Protein AF-A0A3D4PHD8-F1 (afdb_monomer_lite)

Foldseek 3Di:
DDDDDFDDDDPPPCSLVVVLVVLLVCVVVVHQDAAADAEFEAWDADPVRDTDGPSLVSRCVSNVVPDPSCRRYVYYYNHDDD

Structure (mmCIF, N/CA/C/O backbone):
data_AF-A0A3D4PHD8-F1
#
_entry.id   AF-A0A3D4PHD8-F1
#
loop_
_atom_site.group_PDB
_atom_site.id
_atom_site.type_symbol
_atom_site.label_atom_id
_atom_site.label_alt_id
_atom_site.label_comp_id
_atom_site.label_asym_id
_atom_site.label_entity_id
_atom_site.label_seq_id
_atom_site.pdbx_PDB_ins_code
_atom_site.Cartn_x
_atom_site.Cartn_y
_atom_site.Cartn_z
_atom_site.occupancy
_atom_site.B_iso_or_equiv
_atom_site.auth_seq_id
_atom_site.auth_comp_id
_atom_site.auth_asym_id
_atom_site.auth_atom_id
_atom_site.pdbx_PDB_model_num
ATOM 1 N N . MET A 1 1 ? -3.512 -8.450 19.464 1.00 65.56 1 MET A N 1
ATOM 2 C CA . MET A 1 1 ? -3.699 -7.736 18.181 1.00 65.56 1 MET A CA 1
ATOM 3 C C . MET A 1 1 ? -4.663 -8.554 17.331 1.00 65.56 1 MET A C 1
ATOM 5 O O . MET A 1 1 ? -4.533 -9.772 17.339 1.00 65.56 1 MET A O 1
ATOM 9 N N . ARG A 1 2 ? -5.660 -7.933 16.691 1.00 89.38 2 ARG A N 1
ATOM 10 C CA . ARG A 1 2 ? -6.557 -8.609 15.734 1.00 89.38 2 ARG A CA 1
ATOM 11 C C . ARG A 1 2 ? -6.067 -8.276 14.328 1.00 89.38 2 ARG A C 1
ATOM 13 O O . ARG A 1 2 ? -5.706 -7.129 14.097 1.00 89.38 2 ARG A O 1
ATOM 20 N N . GLY A 1 3 ? -6.028 -9.256 13.433 1.00 94.25 3 GLY A N 1
ATOM 21 C CA . GLY A 1 3 ? -5.531 -9.073 12.071 1.00 94.25 3 GLY A CA 1
ATOM 22 C C . GLY A 1 3 ? -6.364 -9.859 11.071 1.00 94.25 3 GLY A C 1
ATOM 23 O O . GLY A 1 3 ? -6.887 -10.923 11.401 1.00 94.25 3 GLY A O 1
ATOM 24 N N . LEU A 1 4 ? -6.482 -9.316 9.862 1.00 96.50 4 LEU A N 1
ATOM 25 C CA . LEU A 1 4 ? -7.073 -9.982 8.708 1.00 96.50 4 LEU A CA 1
ATOM 26 C C . LEU A 1 4 ? -5.959 -10.239 7.699 1.00 96.50 4 LEU A C 1
ATOM 28 O O . LEU A 1 4 ? -5.205 -9.327 7.367 1.00 96.50 4 LEU A O 1
ATOM 32 N N . PHE A 1 5 ? -5.852 -11.477 7.226 1.00 97.19 5 PHE A N 1
ATOM 33 C CA . PHE A 1 5 ? -4.911 -11.842 6.175 1.00 97.19 5 PHE A CA 1
ATOM 34 C C . PHE A 1 5 ? -5.684 -12.089 4.884 1.00 97.19 5 PHE A C 1
ATOM 36 O O . PHE A 1 5 ? -6.466 -13.035 4.796 1.00 97.19 5 PHE A O 1
ATOM 43 N N . VAL A 1 6 ? -5.481 -11.219 3.895 1.00 97.12 6 VAL A N 1
ATOM 44 C CA . VAL A 1 6 ? -6.131 -11.321 2.587 1.00 97.12 6 VAL A CA 1
ATOM 45 C C . VAL A 1 6 ? -5.178 -12.023 1.625 1.00 97.12 6 VAL A C 1
ATOM 47 O O . VAL A 1 6 ? -4.111 -11.509 1.298 1.00 97.12 6 VAL A O 1
ATOM 50 N N . THR A 1 7 ? -5.578 -13.207 1.168 1.00 96.56 7 THR A N 1
ATOM 51 C CA . THR A 1 7 ? -4.883 -13.977 0.131 1.00 96.56 7 THR A CA 1
ATOM 52 C C . THR A 1 7 ? -5.735 -14.040 -1.137 1.00 96.56 7 THR A C 1
ATOM 54 O O . THR A 1 7 ? -6.916 -13.703 -1.119 1.00 96.56 7 THR A O 1
ATOM 57 N N . GLY A 1 8 ? -5.148 -14.459 -2.252 1.00 94.44 8 GLY A N 1
ATOM 58 C CA . GLY A 1 8 ? -5.859 -14.650 -3.512 1.00 94.44 8 GLY A CA 1
ATOM 59 C C . GLY A 1 8 ? -5.102 -15.606 -4.418 1.00 94.44 8 GLY A C 1
ATOM 60 O O . GLY A 1 8 ? -3.912 -15.840 -4.224 1.00 94.44 8 GLY A O 1
ATOM 61 N N . THR A 1 9 ? -5.815 -16.175 -5.382 1.00 94.69 9 THR A N 1
ATOM 62 C CA . THR A 1 9 ? -5.314 -17.257 -6.238 1.00 94.69 9 THR A CA 1
ATOM 63 C C . THR A 1 9 ? -4.325 -16.793 -7.300 1.00 94.69 9 THR A C 1
ATOM 65 O O . THR A 1 9 ? -3.547 -17.608 -7.775 1.00 94.69 9 THR A O 1
ATOM 68 N N . ASP A 1 10 ? -4.358 -15.512 -7.668 1.00 91.81 10 ASP A N 1
ATOM 69 C CA . ASP A 1 10 ? -3.517 -14.949 -8.726 1.00 91.81 10 ASP A CA 1
ATOM 70 C C . ASP A 1 10 ? -3.162 -13.479 -8.429 1.00 91.81 10 ASP A C 1
ATOM 72 O O . ASP A 1 10 ? -3.617 -12.900 -7.428 1.00 91.81 10 ASP A O 1
ATOM 76 N N . THR A 1 11 ? -2.340 -12.860 -9.271 1.00 89.12 11 THR A N 1
ATOM 77 C CA . THR A 1 11 ? -2.148 -11.405 -9.347 1.00 89.12 11 THR A CA 1
ATOM 78 C C . THR A 1 11 ? -3.396 -10.739 -9.941 1.00 89.12 11 THR A C 1
ATOM 80 O O . THR A 1 11 ? -4.260 -11.402 -10.500 1.00 89.12 11 THR A O 1
ATOM 83 N N . ASP A 1 12 ? -3.592 -9.444 -9.678 1.00 91.19 12 ASP A N 1
ATOM 84 C CA . ASP A 1 12 ? -4.718 -8.640 -10.196 1.00 91.19 12 ASP A CA 1
ATOM 85 C C . ASP A 1 12 ? -6.159 -9.136 -9.941 1.00 91.19 12 ASP A C 1
ATOM 87 O O . ASP A 1 12 ? -7.120 -8.480 -10.329 1.00 91.19 12 ASP A O 1
ATOM 91 N N . VAL A 1 13 ? -6.355 -10.190 -9.142 1.00 95.81 13 VAL A N 1
ATOM 92 C CA . VAL A 1 13 ? -7.685 -10.684 -8.714 1.00 95.81 13 VAL A CA 1
ATOM 93 C C . VAL A 1 13 ? -8.447 -9.741 -7.767 1.00 95.81 13 VAL A C 1
ATOM 95 O O . VAL A 1 13 ? -9.469 -10.121 -7.205 1.00 95.81 13 VAL A O 1
ATOM 98 N N . GLY A 1 14 ? -7.937 -8.530 -7.521 1.00 96.56 14 GLY A N 1
ATOM 99 C CA . GLY A 1 14 ? -8.599 -7.528 -6.676 1.00 96.56 14 GLY A CA 1
ATOM 100 C C . GLY A 1 14 ? -8.266 -7.582 -5.180 1.00 96.56 14 GLY A C 1
ATOM 101 O O . GLY A 1 14 ? -8.971 -6.972 -4.380 1.00 96.56 14 GLY A O 1
ATOM 102 N N . LYS A 1 15 ? -7.184 -8.261 -4.766 1.00 97.38 15 LYS A N 1
ATOM 103 C CA . LYS A 1 15 ? -6.773 -8.345 -3.342 1.00 97.38 15 LYS A CA 1
ATOM 104 C C . LYS A 1 15 ? -6.625 -6.971 -2.684 1.00 97.38 15 LYS A C 1
ATOM 106 O O . LYS A 1 15 ? -7.129 -6.764 -1.581 1.00 97.38 15 LYS A O 1
ATOM 111 N N . THR A 1 16 ? -5.932 -6.045 -3.348 1.00 97.62 16 THR A N 1
ATOM 112 C CA . THR A 1 16 ? -5.713 -4.694 -2.820 1.00 97.62 16 THR A CA 1
ATOM 113 C C . THR A 1 16 ? -7.029 -3.933 -2.696 1.00 97.62 16 THR A C 1
ATOM 115 O O . THR A 1 16 ? -7.307 -3.398 -1.631 1.00 97.62 16 THR A O 1
ATOM 118 N N . TYR A 1 17 ? -7.882 -3.991 -3.724 1.00 98.38 17 TYR A N 1
ATOM 119 C CA . TYR A 1 17 ? -9.211 -3.378 -3.711 1.00 98.38 17 TYR A CA 1
ATOM 120 C C . TYR A 1 17 ? -10.058 -3.858 -2.523 1.00 98.38 17 TYR A C 1
ATOM 122 O O . TYR A 1 17 ? -10.504 -3.052 -1.713 1.00 98.38 17 TYR A O 1
ATOM 130 N N . VAL A 1 18 ? -10.209 -5.177 -2.353 1.00 98.31 18 VAL A N 1
ATOM 131 C CA . VAL A 1 18 ? -10.987 -5.746 -1.238 1.00 98.31 18 VAL A CA 1
ATOM 132 C C . VAL A 1 18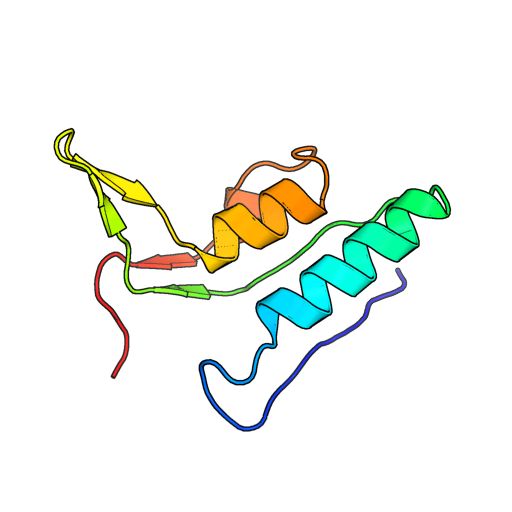 ? -10.389 -5.356 0.116 1.00 98.31 18 VAL A C 1
ATOM 134 O O . VAL A 1 18 ? -11.126 -5.042 1.049 1.00 98.31 18 VAL A O 1
ATOM 137 N N . SER A 1 19 ? -9.057 -5.340 0.230 1.00 98.50 19 SER A N 1
ATOM 138 C CA . SER A 1 19 ? -8.377 -4.929 1.464 1.00 98.50 19 SER A CA 1
ATOM 139 C C . SER A 1 19 ? -8.674 -3.468 1.805 1.00 98.50 19 SER A C 1
ATOM 141 O O . SER A 1 19 ? -9.009 -3.170 2.950 1.00 98.50 19 SER A O 1
ATOM 143 N N . SER A 1 20 ? -8.617 -2.571 0.820 1.00 98.69 20 SER A N 1
ATOM 144 C CA . SER A 1 20 ? -8.945 -1.155 0.990 1.00 98.69 20 SER A CA 1
ATOM 145 C C . SER A 1 20 ? -10.395 -0.927 1.403 1.00 98.69 20 SER A C 1
ATOM 147 O O . SER A 1 20 ? -10.645 -0.123 2.298 1.00 98.69 20 SER A O 1
ATOM 149 N N . GLU A 1 21 ? -11.347 -1.664 0.828 1.00 98.69 21 GLU A N 1
ATOM 150 C CA . GLU A 1 21 ? -12.758 -1.560 1.220 1.00 98.69 21 GLU A CA 1
ATOM 151 C C . GLU A 1 21 ? -13.000 -2.035 2.657 1.00 98.69 21 GLU A C 1
ATOM 153 O O . GLU A 1 21 ? -13.722 -1.384 3.414 1.00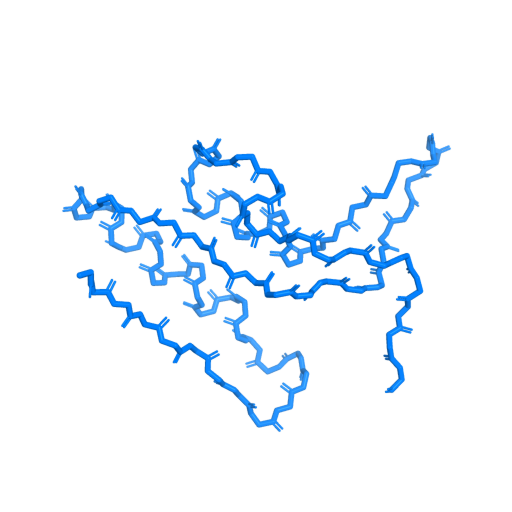 98.69 21 GLU A O 1
ATOM 158 N N . ILE A 1 22 ? -12.340 -3.117 3.083 1.00 98.50 22 ILE A N 1
ATOM 159 C CA . ILE A 1 22 ? -12.381 -3.565 4.482 1.00 98.50 22 ILE A CA 1
ATOM 160 C C . ILE A 1 22 ? -11.814 -2.481 5.410 1.00 98.50 22 ILE A C 1
ATOM 162 O O . ILE A 1 22 ? -12.411 -2.183 6.446 1.00 98.50 22 ILE A O 1
ATOM 166 N N . ILE A 1 23 ? -10.678 -1.878 5.046 1.00 98.44 23 ILE A N 1
ATOM 167 C CA . ILE A 1 23 ? -10.057 -0.803 5.829 1.00 98.44 23 ILE A CA 1
ATOM 168 C C . ILE A 1 23 ? -11.013 0.389 5.950 1.00 98.44 23 ILE A C 1
ATOM 170 O O . ILE A 1 23 ? -11.252 0.854 7.065 1.00 98.44 23 ILE A O 1
ATOM 174 N N . ARG A 1 24 ? -11.587 0.858 4.834 1.00 98.56 24 ARG A N 1
ATOM 175 C CA . ARG A 1 24 ? -12.533 1.983 4.816 1.00 98.56 24 ARG A CA 1
ATOM 176 C C . ARG A 1 24 ? -13.745 1.712 5.710 1.00 98.56 24 ARG A C 1
ATOM 178 O O . ARG A 1 24 ? -14.034 2.519 6.587 1.00 98.56 24 ARG A O 1
ATOM 185 N N . GLN A 1 25 ? -14.365 0.537 5.601 1.00 98.50 25 GLN A N 1
ATOM 186 C CA . GLN A 1 25 ? -15.504 0.163 6.453 1.00 98.50 25 GLN A CA 1
ATOM 187 C C . GLN A 1 25 ? -15.156 0.113 7.947 1.00 98.50 25 GLN A C 1
ATOM 189 O O . GLN A 1 25 ? -15.957 0.524 8.788 1.00 98.50 25 GLN A O 1
ATOM 194 N N . LEU A 1 26 ? -13.972 -0.390 8.308 1.00 97.69 26 LEU A N 1
ATOM 195 C CA . LEU A 1 26 ? -13.528 -0.413 9.704 1.00 97.69 26 LEU A CA 1
ATOM 196 C C . LEU A 1 26 ? -13.258 1.003 10.232 1.00 97.69 26 LEU A C 1
ATOM 198 O O . LEU A 1 26 ? -13.607 1.311 11.374 1.00 97.69 26 LEU A O 1
ATOM 202 N N . ARG A 1 27 ? -12.684 1.880 9.405 1.00 97.44 27 ARG A N 1
ATOM 203 C CA . ARG A 1 27 ? -12.480 3.294 9.746 1.00 97.44 27 ARG A CA 1
ATOM 204 C C . ARG A 1 27 ? -13.798 4.044 9.915 1.00 97.44 27 ARG A C 1
ATOM 206 O O . ARG A 1 27 ? -13.919 4.804 10.873 1.00 97.44 27 ARG A O 1
ATOM 213 N N . ASP A 1 28 ? -14.803 3.778 9.082 1.00 98.12 28 ASP A N 1
ATOM 214 C CA . ASP A 1 28 ? -16.156 4.339 9.236 1.00 98.12 28 ASP A CA 1
ATOM 215 C C . ASP A 1 28 ? -16.789 3.938 10.579 1.00 98.12 28 ASP A C 1
ATOM 217 O O . ASP A 1 28 ? -17.506 4.713 11.214 1.00 98.12 28 ASP A O 1
ATOM 221 N N . GLN A 1 29 ? -16.441 2.750 11.078 1.00 97.69 29 GLN A N 1
ATOM 222 C CA . GLN A 1 29 ? -16.798 2.266 12.416 1.00 97.69 29 GLN A CA 1
ATOM 223 C C . GLN A 1 29 ? -15.860 2.782 13.524 1.00 97.69 29 GLN A C 1
ATOM 225 O O . GLN A 1 29 ? -15.915 2.305 14.658 1.00 97.69 29 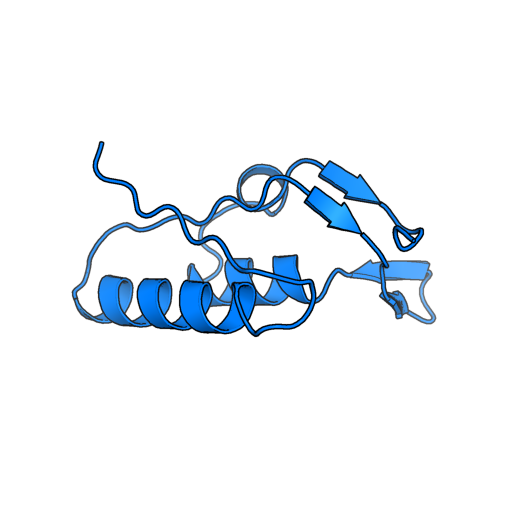GLN A O 1
ATOM 230 N N . ARG A 1 30 ? -15.003 3.764 13.219 1.00 96.94 30 ARG A N 1
ATOM 231 C CA . ARG A 1 30 ? -14.018 4.386 14.120 1.00 96.94 30 ARG A CA 1
ATOM 232 C C . ARG A 1 30 ? -12.984 3.409 14.688 1.00 96.94 30 ARG A C 1
ATOM 234 O O . ARG A 1 30 ? -12.433 3.646 15.764 1.00 96.94 30 ARG A O 1
ATOM 241 N N . CYS A 1 31 ? -12.705 2.312 13.987 1.00 95.94 31 CYS A N 1
ATOM 242 C CA . CYS A 1 31 ? -11.632 1.400 14.362 1.00 95.94 31 CYS A CA 1
ATOM 243 C C . CYS A 1 31 ? -10.274 1.947 13.903 1.00 95.94 31 CYS A C 1
ATOM 245 O O . CYS A 1 31 ? -10.131 2.411 12.773 1.00 95.94 31 CYS A O 1
ATOM 247 N N . SER A 1 32 ? -9.254 1.827 14.758 1.00 94.94 32 SER A N 1
ATOM 248 C CA . SER A 1 32 ? -7.864 2.057 14.351 1.00 94.94 32 SER A CA 1
ATOM 249 C C . SER A 1 32 ? -7.383 0.870 13.516 1.00 94.94 32 SER A C 1
ATOM 251 O O . SER A 1 32 ? -7.351 -0.264 14.001 1.00 94.94 32 SER A O 1
ATOM 253 N N . VAL A 1 33 ? -7.050 1.129 12.252 1.00 97.25 33 VAL A N 1
ATOM 254 C CA . VAL A 1 33 ? -6.649 0.117 11.271 1.00 97.25 33 VAL A CA 1
ATOM 255 C C . VAL A 1 33 ? -5.468 0.629 10.463 1.00 97.25 33 VAL A C 1
ATOM 257 O O . VAL A 1 33 ? -5.537 1.703 9.875 1.00 97.25 33 VAL A O 1
ATOM 260 N N . GLY A 1 34 ? -4.414 -0.184 10.404 1.00 96.88 34 GLY A N 1
ATOM 261 C CA . GLY A 1 34 ? -3.315 -0.030 9.458 1.00 96.88 34 GLY A CA 1
ATOM 262 C C . GLY A 1 34 ? -3.382 -1.080 8.349 1.00 96.88 34 GLY A C 1
ATOM 263 O O . GLY A 1 34 ? -4.107 -2.072 8.452 1.00 96.88 34 GLY A O 1
ATOM 264 N N . ALA A 1 35 ? -2.584 -0.872 7.308 1.00 98.06 35 ALA A N 1
ATOM 265 C CA . ALA A 1 35 ? -2.385 -1.816 6.218 1.00 98.06 35 ALA A CA 1
ATOM 266 C C . ALA A 1 35 ? -0.928 -2.278 6.193 1.00 98.06 35 ALA A C 1
ATOM 268 O O . ALA A 1 35 ? -0.028 -1.507 6.513 1.00 98.06 35 ALA A O 1
ATOM 269 N N . TYR A 1 36 ? -0.702 -3.526 5.789 1.00 97.88 36 TYR A N 1
ATOM 270 C CA . TYR A 1 36 ? 0.636 -4.051 5.548 1.00 97.88 36 TYR A CA 1
ATOM 271 C C . TYR A 1 36 ? 0.633 -4.895 4.279 1.00 97.88 36 TYR A C 1
ATOM 273 O O . TYR A 1 36 ? 0.027 -5.967 4.228 1.00 97.88 36 TYR A O 1
ATOM 281 N N . LYS A 1 37 ? 1.327 -4.409 3.254 1.00 97.31 37 LYS A N 1
ATOM 282 C CA . LYS A 1 37 ? 1.605 -5.127 2.018 1.00 97.31 37 LYS A CA 1
ATOM 283 C C . LYS A 1 37 ? 3.107 -5.391 1.959 1.00 97.31 37 LYS A C 1
ATOM 285 O O . LYS A 1 37 ? 3.878 -4.444 1.889 1.00 97.31 37 LYS A O 1
ATOM 290 N N . PRO A 1 38 ? 3.559 -6.654 1.989 1.00 96.06 38 PRO A N 1
ATOM 291 C CA . PRO A 1 38 ? 4.981 -6.944 2.149 1.00 96.06 38 PRO A CA 1
ATOM 292 C C . PRO A 1 38 ? 5.829 -6.448 0.973 1.00 96.06 38 PRO A C 1
ATOM 294 O O . PRO A 1 38 ? 6.965 -6.037 1.193 1.00 96.06 38 PRO A O 1
ATOM 297 N N . VAL A 1 39 ? 5.289 -6.483 -0.252 1.00 95.62 39 VAL A N 1
ATOM 298 C CA . VAL A 1 39 ? 5.994 -6.124 -1.490 1.00 95.62 39 VAL A CA 1
ATOM 299 C C . VAL A 1 39 ? 5.060 -5.398 -2.459 1.00 95.62 39 VAL A C 1
ATOM 301 O O . VAL A 1 39 ? 3.942 -5.854 -2.713 1.00 95.62 39 VAL A O 1
ATOM 304 N N . CYS A 1 40 ? 5.568 -4.322 -3.062 1.00 95.81 40 CYS A N 1
ATOM 305 C CA . CYS A 1 40 ? 5.068 -3.739 -4.305 1.00 95.81 40 CYS A CA 1
ATOM 306 C C . CYS A 1 40 ? 6.164 -3.781 -5.379 1.00 95.81 40 CYS A C 1
ATOM 308 O O . CYS A 1 40 ? 7.348 -3.592 -5.095 1.00 95.81 40 CYS A O 1
ATOM 310 N N . SER A 1 41 ? 5.763 -4.001 -6.626 1.00 95.06 41 SER A N 1
ATOM 311 C CA . SER A 1 41 ? 6.649 -4.024 -7.795 1.00 95.06 41 SER A CA 1
ATOM 312 C C . SER A 1 41 ? 5.977 -3.306 -8.965 1.00 95.06 41 SER A C 1
ATOM 314 O O . SER A 1 41 ? 4.783 -3.024 -8.876 1.00 95.06 41 SER A O 1
ATOM 316 N N . GLY A 1 42 ? 6.710 -3.023 -10.042 1.00 94.44 42 GLY A N 1
ATOM 317 C CA . GLY A 1 42 ? 6.137 -2.388 -11.233 1.00 94.44 42 GLY A CA 1
ATOM 318 C C . GLY A 1 42 ? 5.731 -0.938 -10.977 1.00 94.44 42 GLY A C 1
ATOM 319 O O . GLY A 1 42 ? 4.556 -0.588 -11.047 1.00 94.44 42 GLY A O 1
ATOM 320 N N . ALA A 1 43 ? 6.709 -0.095 -10.641 1.00 96.50 43 ALA A N 1
ATOM 321 C CA . ALA A 1 43 ? 6.452 1.321 -10.404 1.00 96.50 43 ALA A CA 1
ATOM 322 C C . ALA A 1 43 ? 6.014 2.034 -11.689 1.00 96.50 43 ALA A C 1
ATOM 324 O O . ALA A 1 43 ? 6.601 1.837 -12.755 1.00 96.50 43 ALA A O 1
ATOM 325 N N . VAL A 1 44 ? 5.064 2.957 -11.561 1.00 96.31 44 VAL A N 1
ATOM 326 C CA . VAL A 1 44 ? 4.819 3.983 -12.575 1.00 96.31 44 VAL A CA 1
ATOM 327 C C . VAL A 1 44 ? 5.787 5.129 -12.309 1.00 96.31 44 VAL A C 1
ATOM 329 O O . VAL A 1 44 ? 5.826 5.674 -11.206 1.00 96.31 44 VAL A O 1
ATOM 332 N N . ILE A 1 45 ? 6.592 5.486 -13.308 1.00 95.69 45 ILE A N 1
ATOM 333 C CA . ILE A 1 45 ? 7.578 6.565 -13.202 1.00 95.69 45 ILE A CA 1
ATOM 334 C C . ILE A 1 45 ? 7.017 7.795 -13.913 1.00 95.69 45 ILE A C 1
ATOM 336 O O . ILE A 1 45 ? 6.726 7.753 -15.107 1.00 95.69 45 ILE A O 1
ATOM 340 N N . SER A 1 46 ? 6.844 8.891 -13.176 1.00 95.12 46 SER A N 1
ATOM 341 C CA . SER A 1 46 ? 6.379 10.160 -13.739 1.00 95.12 46 SER A CA 1
ATOM 342 C C . SER A 1 46 ? 7.431 10.811 -14.649 1.00 95.12 46 SER A C 1
ATOM 344 O O . SER A 1 46 ? 8.621 10.497 -14.586 1.00 95.12 46 SER A O 1
ATOM 346 N N . ASN A 1 47 ? 7.027 11.840 -15.403 1.00 94.69 47 ASN A N 1
ATOM 347 C CA . ASN A 1 47 ? 7.951 12.677 -16.187 1.00 94.69 47 ASN A CA 1
ATOM 348 C C . ASN A 1 47 ? 9.022 13.386 -15.330 1.00 94.69 47 ASN A C 1
ATOM 350 O O . ASN A 1 47 ? 10.023 13.853 -15.863 1.00 94.69 47 ASN A O 1
ATOM 354 N N . THR A 1 48 ? 8.818 13.484 -14.011 1.00 94.88 48 THR A N 1
ATOM 355 C CA . THR A 1 48 ? 9.787 14.050 -13.057 1.00 94.88 48 THR A CA 1
ATOM 356 C C . THR A 1 48 ? 10.712 12.995 -12.444 1.00 94.88 48 THR A C 1
ATOM 358 O O . THR A 1 48 ? 11.520 13.325 -11.580 1.00 94.88 48 THR A O 1
ATOM 361 N N . GLY A 1 49 ? 10.594 11.729 -12.858 1.00 94.12 49 GLY A N 1
ATOM 362 C CA . GLY A 1 49 ? 11.384 10.613 -12.335 1.00 94.12 49 GLY A CA 1
ATOM 363 C C . GLY A 1 49 ? 10.894 10.067 -10.991 1.00 94.12 49 GLY A C 1
ATOM 364 O O . GLY A 1 49 ? 11.589 9.262 -10.376 1.00 94.12 49 GLY A O 1
ATOM 365 N N . LYS A 1 50 ? 9.714 10.483 -10.511 1.00 95.19 50 LYS A N 1
ATOM 366 C CA . LYS A 1 50 ? 9.144 9.984 -9.253 1.00 95.19 50 LYS A CA 1
ATOM 367 C C . LYS A 1 50 ? 8.417 8.660 -9.500 1.00 95.19 50 LYS A C 1
ATOM 369 O O . LYS A 1 50 ? 7.496 8.615 -10.312 1.00 95.19 50 LYS A O 1
ATOM 374 N N . SER A 1 51 ? 8.802 7.618 -8.765 1.00 96.38 51 SER A N 1
ATOM 375 C CA . SER A 1 51 ? 8.103 6.328 -8.739 1.00 96.38 51 SER A CA 1
ATOM 376 C C . SER A 1 51 ? 6.851 6.379 -7.858 1.00 96.38 51 SER A C 1
ATOM 378 O O . SER A 1 51 ? 6.892 6.926 -6.752 1.00 96.38 51 SER A O 1
ATOM 380 N N . SER A 1 52 ? 5.772 5.748 -8.312 1.00 96.62 52 SER A N 1
ATOM 381 C CA . SER A 1 52 ? 4.591 5.413 -7.510 1.00 96.62 52 SER A CA 1
ATOM 382 C C . SER A 1 52 ? 4.163 3.965 -7.754 1.00 96.62 52 SER A C 1
ATOM 384 O O . SER A 1 52 ? 4.413 3.397 -8.817 1.00 96.62 52 SER A O 1
ATOM 386 N N . TRP A 1 53 ? 3.519 3.353 -6.761 1.00 97.44 53 TRP A N 1
ATOM 387 C CA . TRP A 1 53 ? 3.011 1.981 -6.843 1.00 97.44 53 TRP A CA 1
ATOM 388 C C . TRP A 1 53 ? 1.526 1.997 -6.521 1.00 97.44 53 TRP A C 1
ATOM 390 O O . TRP A 1 53 ? 1.162 2.325 -5.396 1.00 97.44 53 TRP A O 1
ATOM 400 N N . ALA A 1 54 ? 0.682 1.625 -7.485 1.00 95.94 54 ALA A N 1
ATOM 401 C CA . ALA A 1 54 ? -0.772 1.744 -7.354 1.00 95.94 54 ALA A CA 1
ATOM 402 C C . ALA A 1 54 ? -1.304 1.088 -6.070 1.00 95.94 54 ALA A C 1
ATOM 404 O O . ALA A 1 54 ? -2.097 1.686 -5.353 1.00 95.94 54 ALA A O 1
ATOM 405 N N . ASP A 1 55 ? -0.790 -0.096 -5.730 1.00 97.19 55 ASP A N 1
ATOM 406 C CA . ASP A 1 55 ? -1.197 -0.810 -4.523 1.00 97.19 55 ASP A CA 1
ATOM 407 C C . ASP A 1 55 ? -0.836 -0.092 -3.216 1.00 97.19 55 ASP A C 1
ATOM 409 O O . ASP A 1 55 ? -1.596 -0.139 -2.250 1.00 97.19 55 ASP A O 1
ATOM 413 N N . LEU A 1 56 ? 0.338 0.542 -3.168 1.00 98.12 56 LEU A N 1
ATOM 414 C CA . LEU A 1 56 ? 0.778 1.300 -2.000 1.00 98.12 56 LEU A CA 1
ATOM 415 C C . LEU A 1 56 ? -0.087 2.541 -1.818 1.00 98.12 56 LEU A C 1
ATOM 417 O O . LEU A 1 56 ? -0.547 2.786 -0.709 1.00 98.12 56 LEU A O 1
ATOM 421 N N . GLU A 1 57 ? -0.302 3.299 -2.894 1.00 98.12 57 GLU A N 1
ATOM 422 C CA . GLU A 1 57 ? -1.096 4.529 -2.844 1.00 98.12 57 GLU A CA 1
ATOM 423 C C . GLU A 1 57 ? -2.552 4.226 -2.459 1.00 98.12 57 GLU A C 1
ATOM 425 O O . GLU A 1 57 ? -3.138 4.927 -1.637 1.00 98.12 57 GLU A O 1
ATOM 430 N N . GLU A 1 58 ? -3.111 3.131 -2.981 1.00 98.44 58 GLU A N 1
ATOM 431 C CA . GLU A 1 58 ? -4.469 2.686 -2.670 1.00 98.44 58 GLU A CA 1
ATOM 432 C C . GLU A 1 58 ? -4.624 2.297 -1.189 1.00 98.44 58 GLU A C 1
ATOM 434 O O . GLU A 1 58 ? -5.556 2.748 -0.522 1.00 98.44 58 GLU A O 1
ATOM 439 N N . LEU A 1 59 ? -3.688 1.517 -0.632 1.00 98.62 59 LEU A N 1
ATOM 440 C CA . LEU A 1 59 ? -3.714 1.154 0.790 1.00 98.62 59 LEU A CA 1
ATOM 441 C C . LEU A 1 59 ? -3.428 2.352 1.703 1.00 98.62 59 LEU A C 1
ATOM 443 O O . LEU A 1 59 ? -4.077 2.498 2.738 1.00 98.62 59 LEU A O 1
ATOM 447 N N . TYR A 1 60 ? -2.485 3.216 1.326 1.00 98.50 60 TYR A N 1
ATOM 448 C CA . TYR A 1 60 ? -2.167 4.443 2.056 1.00 98.50 60 TYR A CA 1
ATOM 449 C C . TYR A 1 60 ? -3.401 5.348 2.158 1.00 98.50 60 TYR A C 1
ATOM 451 O O . TYR A 1 60 ? -3.810 5.707 3.267 1.00 98.50 60 TYR A O 1
ATOM 459 N N . SER A 1 61 ? -4.073 5.601 1.031 1.00 98.50 61 SER A N 1
ATOM 460 C CA . SER A 1 61 ? -5.321 6.364 0.993 1.00 98.50 61 SER A CA 1
ATOM 461 C C . SER A 1 61 ? -6.434 5.688 1.801 1.00 98.50 61 SER A C 1
ATOM 463 O O . SER A 1 61 ? -7.105 6.344 2.598 1.00 98.50 61 SER A O 1
ATOM 465 N N . ALA A 1 62 ? -6.597 4.364 1.687 1.00 98.44 62 ALA A N 1
ATOM 466 C CA . ALA A 1 62 ? -7.596 3.625 2.459 1.00 98.44 62 ALA A CA 1
ATOM 467 C C . ALA A 1 62 ? -7.379 3.755 3.972 1.00 98.44 62 ALA A C 1
ATOM 469 O O . ALA A 1 62 ? -8.345 3.892 4.718 1.00 98.44 62 ALA A O 1
ATOM 470 N N . THR A 1 63 ? -6.123 3.788 4.431 1.00 97.94 63 THR A N 1
ATOM 471 C CA . THR A 1 63 ? -5.787 4.034 5.843 1.00 97.94 63 THR A CA 1
ATOM 472 C C . THR A 1 63 ? -5.957 5.490 6.285 1.00 97.94 63 THR A C 1
ATOM 474 O O . THR A 1 63 ? -5.627 5.816 7.421 1.00 97.94 63 THR A O 1
ATOM 477 N N . GLY A 1 64 ? -6.488 6.367 5.427 1.00 97.25 64 GLY A N 1
ATOM 478 C CA . GLY A 1 64 ? -6.641 7.793 5.703 1.00 97.25 64 GLY A CA 1
ATOM 479 C C . GLY A 1 64 ? -5.315 8.536 5.781 1.00 97.25 64 GLY A C 1
ATOM 480 O O . GLY A 1 64 ? -5.244 9.549 6.468 1.00 97.25 64 GLY A O 1
ATOM 481 N N . GLU A 1 65 ? -4.279 8.017 5.117 1.00 97.56 65 GLU A N 1
ATOM 482 C CA . GLU A 1 65 ? -2.964 8.657 5.032 1.00 97.56 65 GLU A CA 1
ATOM 483 C C . GLU A 1 65 ? -2.253 8.817 6.394 1.00 97.56 65 GLU A C 1
ATOM 485 O O . GLU A 1 65 ? -1.325 9.606 6.548 1.00 97.56 65 GLU A O 1
ATOM 490 N N . GLU A 1 66 ? -2.670 8.046 7.404 1.00 96.25 66 GLU A N 1
ATOM 491 C CA . GLU A 1 66 ? -2.165 8.156 8.781 1.00 96.25 66 GLU A CA 1
ATOM 492 C C . GLU A 1 66 ? -0.782 7.519 8.981 1.00 96.25 66 GLU A C 1
ATOM 494 O O . GLU A 1 66 ? -0.098 7.811 9.965 1.00 96.25 66 GLU A O 1
ATOM 499 N N . PHE A 1 67 ? -0.357 6.641 8.067 1.00 96.38 67 PHE A N 1
ATOM 500 C CA . PHE A 1 67 ? 0.865 5.851 8.213 1.00 96.38 67 PHE A CA 1
ATOM 501 C C . PHE A 1 67 ? 1.873 6.156 7.108 1.00 96.38 67 PHE A C 1
ATOM 503 O O . PHE A 1 67 ? 1.501 6.214 5.938 1.00 96.38 67 PHE A O 1
ATOM 510 N N . PRO A 1 68 ? 3.174 6.268 7.425 1.00 97.38 68 PRO A N 1
ATOM 511 C CA . PRO A 1 68 ? 4.198 6.429 6.404 1.00 97.38 68 PRO A CA 1
ATOM 512 C C . PRO A 1 68 ? 4.207 5.234 5.442 1.00 97.38 68 PRO A C 1
ATOM 514 O O . PRO A 1 68 ? 4.022 4.084 5.848 1.00 97.38 68 PRO A O 1
ATOM 517 N N . HIS A 1 69 ? 4.521 5.498 4.171 1.00 97.56 69 HIS A N 1
ATOM 518 C CA . HIS A 1 69 ? 4.561 4.483 3.110 1.00 97.56 69 HIS A CA 1
ATOM 519 C C . HIS A 1 69 ? 5.436 3.268 3.459 1.00 97.56 69 HIS A C 1
ATOM 521 O O . HIS A 1 69 ? 5.141 2.165 3.020 1.00 97.56 69 HIS A O 1
ATOM 527 N N . GLU A 1 70 ? 6.501 3.449 4.244 1.00 97.38 70 GLU A N 1
ATOM 528 C CA . GLU A 1 70 ? 7.393 2.363 4.671 1.00 97.38 70 GLU A CA 1
ATOM 529 C C . GLU A 1 70 ? 6.715 1.357 5.614 1.00 97.38 70 GLU A C 1
ATOM 531 O O . GLU A 1 70 ? 7.016 0.167 5.551 1.00 97.38 70 GLU A O 1
ATOM 536 N N . LEU A 1 71 ? 5.765 1.810 6.440 1.00 97.31 71 LEU A N 1
ATOM 537 C CA . LEU A 1 71 ? 4.969 0.922 7.291 1.00 97.31 71 LEU A CA 1
ATOM 538 C C . LEU A 1 71 ? 3.847 0.235 6.507 1.00 97.31 71 LEU A C 1
ATOM 540 O O . LEU A 1 71 ? 3.509 -0.905 6.818 1.00 97.31 71 LEU A O 1
ATOM 544 N N . VAL A 1 72 ? 3.309 0.898 5.477 1.00 98.25 72 VAL A N 1
ATOM 545 C CA . VAL A 1 72 ? 2.299 0.307 4.586 1.00 98.25 72 VAL A CA 1
ATOM 546 C C . VAL A 1 72 ? 2.927 -0.735 3.661 1.00 98.25 72 VAL A C 1
ATOM 548 O O . VAL A 1 72 ? 2.388 -1.829 3.513 1.00 98.25 72 VAL A O 1
ATOM 551 N N . CYS A 1 73 ? 4.068 -0.420 3.042 1.00 98.25 73 CYS A N 1
ATOM 552 C CA . CYS A 1 73 ? 4.799 -1.323 2.160 1.00 98.25 73 CYS A CA 1
ATOM 553 C C . CYS A 1 73 ? 6.320 -1.080 2.222 1.00 98.25 73 CYS A C 1
ATOM 555 O O . CYS A 1 73 ? 6.834 -0.185 1.538 1.00 98.25 73 CYS A O 1
ATOM 557 N N . PRO A 1 74 ? 7.074 -1.898 2.978 1.00 97.75 74 PRO A N 1
ATOM 558 C CA . PRO A 1 74 ? 8.508 -1.686 3.159 1.00 97.75 74 PRO A CA 1
ATOM 559 C C . PRO A 1 74 ? 9.321 -2.002 1.895 1.00 97.75 74 PRO A C 1
ATOM 561 O O . PRO A 1 74 ? 10.248 -1.265 1.563 1.00 97.75 74 PRO A O 1
ATOM 564 N N . GLN A 1 75 ? 8.970 -3.063 1.159 1.00 97.44 75 GLN A N 1
ATOM 565 C CA . GLN A 1 75 ? 9.722 -3.505 -0.02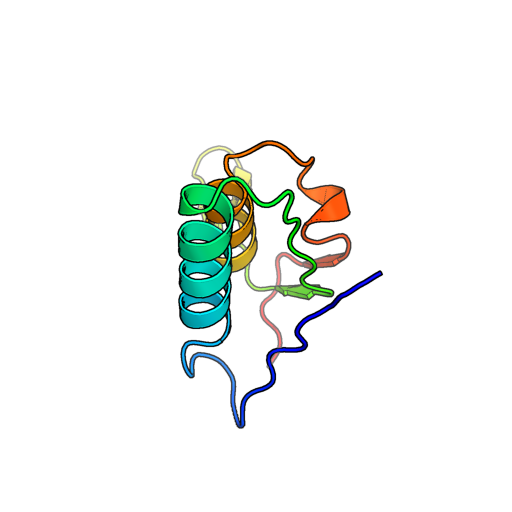0 1.00 97.44 75 GLN A CA 1
ATOM 566 C C . GLN A 1 75 ? 9.060 -2.998 -1.302 1.00 97.44 75 GLN A C 1
ATOM 568 O O . GLN A 1 75 ? 7.913 -3.334 -1.600 1.00 97.44 75 GLN A O 1
ATOM 573 N N . ARG A 1 76 ? 9.779 -2.171 -2.062 1.00 96.88 76 ARG A N 1
ATOM 574 C CA . ARG A 1 76 ? 9.268 -1.499 -3.262 1.00 96.88 76 ARG A CA 1
ATOM 575 C C . ARG A 1 76 ? 10.293 -1.596 -4.381 1.00 96.88 76 ARG A C 1
ATOM 577 O O . ARG A 1 76 ? 11.427 -1.155 -4.216 1.00 96.88 76 ARG A O 1
ATOM 584 N N . PHE A 1 77 ? 9.886 -2.151 -5.517 1.00 96.25 77 PHE A N 1
ATOM 585 C CA . PHE A 1 77 ? 10.760 -2.367 -6.670 1.00 96.25 77 PHE A CA 1
ATOM 586 C C . PHE A 1 77 ? 10.213 -1.662 -7.910 1.00 96.25 77 PHE A C 1
ATOM 588 O O . PHE A 1 77 ? 9.015 -1.710 -8.183 1.00 96.25 77 PHE A O 1
ATOM 595 N N . ASN A 1 78 ? 11.089 -1.008 -8.676 1.00 95.75 78 ASN A N 1
ATOM 596 C CA . ASN A 1 78 ? 10.679 -0.349 -9.918 1.00 95.75 78 ASN A CA 1
ATOM 597 C C . ASN A 1 78 ? 10.311 -1.370 -11.003 1.00 95.75 78 ASN A C 1
ATOM 599 O O . ASN A 1 78 ? 9.300 -1.202 -11.676 1.00 95.75 78 ASN A O 1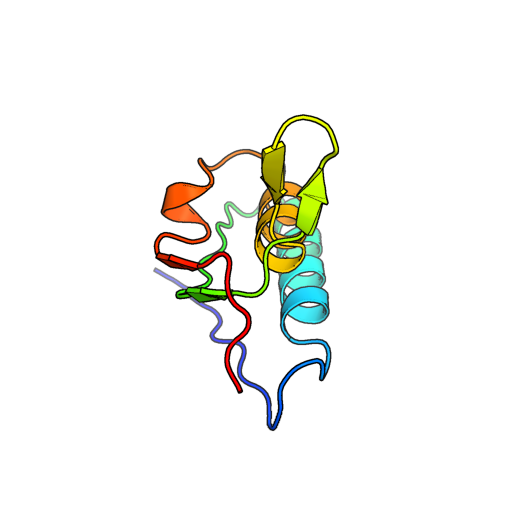
ATOM 603 N N . ALA A 1 79 ? 11.102 -2.436 -11.151 1.00 94.31 79 ALA A N 1
ATOM 604 C CA . ALA A 1 79 ? 10.804 -3.510 -12.093 1.00 94.31 79 ALA A CA 1
ATOM 605 C C . ALA A 1 79 ? 9.553 -4.289 -11.659 1.00 94.31 79 ALA A C 1
ATOM 607 O O . ALA A 1 79 ? 9.339 -4.505 -10.464 1.00 94.31 79 ALA A O 1
ATOM 608 N N . ALA A 1 80 ? 8.738 -4.702 -12.628 1.00 88.31 80 ALA A N 1
ATOM 609 C CA . ALA A 1 80 ? 7.665 -5.663 -12.398 1.00 88.31 80 ALA A CA 1
ATOM 610 C C . ALA A 1 80 ? 8.254 -7.065 -12.177 1.00 88.31 80 ALA A C 1
ATOM 612 O O . ALA A 1 80 ? 9.308 -7.388 -12.733 1.00 88.31 80 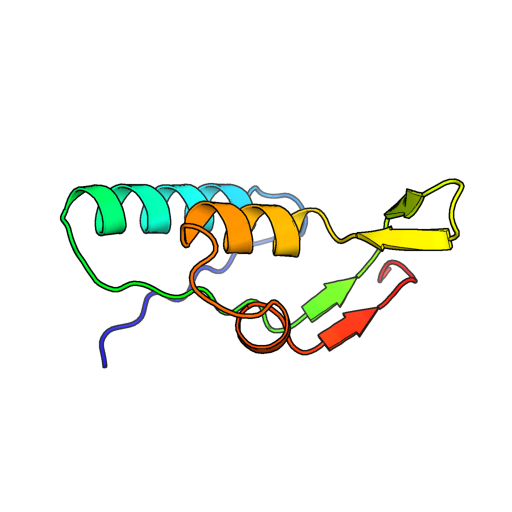ALA A O 1
ATOM 613 N N . VAL A 1 81 ? 7.582 -7.887 -11.370 1.00 80.00 81 VAL A N 1
ATOM 614 C CA . VAL A 1 81 ? 7.921 -9.312 -11.246 1.00 80.00 81 VAL A CA 1
ATOM 615 C C . VAL A 1 81 ? 7.193 -10.088 -12.346 1.00 80.00 81 VAL A C 1
ATOM 617 O O . VAL A 1 81 ? 6.035 -9.785 -12.632 1.00 80.00 81 VAL A O 1
ATOM 620 N N . ALA A 1 82 ? 7.897 -11.031 -12.972 1.00 59.25 82 ALA A N 1
ATOM 621 C CA . ALA A 1 82 ? 7.340 -11.975 -13.941 1.00 59.25 82 ALA A CA 1
ATOM 622 C C . ALA A 1 82 ? 6.673 -13.166 -13.245 1.00 59.25 82 ALA A C 1
ATOM 624 O O . ALA A 1 82 ? 7.144 -13.530 -12.140 1.00 59.25 82 ALA A O 1
#

Sequence (82 aa):
MRGLFVTGTDTDVGKTYVSSEIIRQLRDQRCSVGAYKPVCSGAVISNTGKSSWADLEELYSATGEEFPHELVCPQRFNAAVA

Radius of gyration: 13.2 Å; chains: 1; bounding box: 28×31×34 Å

pLDDT: mean 95.45, std 5.94, range [59.25, 98.69]

Secondary structure (DSSP, 8-state):
--------SSSSSSHHHHHHHHHHHHHHTT-------SEE--PEEPTTS-EE-HHHHHHHHHTTT-S-HHHH-SEE-SSPP-